Protein AF-A0A7S1WDX9-F1 (afdb_monomer)

pLDDT: mean 72.86, std 14.75, range [37.88, 90.38]

Solvent-accessible surface area (backbone atoms only — not comparable to full-atom values): 9119 Å² total; per-residue (Å²): 135,88,80,88,84,83,80,82,87,80,87,83,79,83,86,81,85,81,84,79,87,78,82,78,81,76,82,72,84,78,76,76,75,72,77,74,82,71,82,70,75,82,82,38,48,84,50,67,58,84,46,75,44,77,42,61,60,87,95,45,77,45,76,42,28,36,63,54,38,47,75,69,59,42,47,78,40,66,59,43,30,71,65,20,24,38,70,48,66,75,33,43,44,67,91,23,52,53,40,88,83,48,65,47,81,49,100,92,44,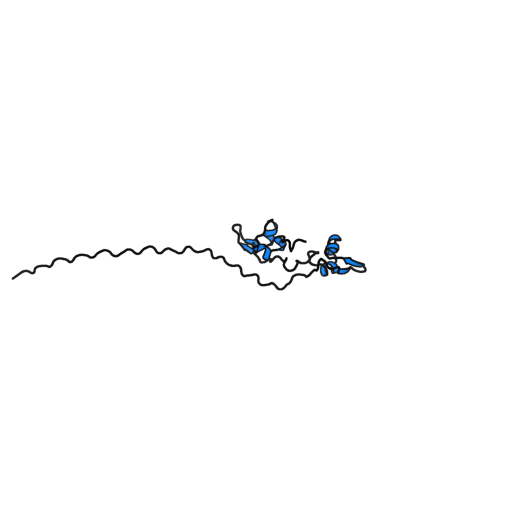78,41,40,33,79,63,40,55,81,41,93,70,61,52,76,74,48,38,77,41,13,13,46,37,40,54,34,76,95,50,47,130

Mean predicted aligned error: 16.76 Å

Sequence (141 aa):
MPAPTLAPPAPSGPPAPTPAPTSSPTPQPVLRLTPAPTPQPPSGCYENGSEQKVIQVGSWKFRGVCASYDQHHLCGYDPVKAACPITCRKCSKPGCEDDGDFTVQTTYGTLKCVDWKRYTHCWKSVEAWCPTSCRADSCTR

Secondary structure (DSSP, 8-state):
-PPPPPPPPPPPPPPPPPPPPP-PPP-------PPPPP-----PPP--TTS-EEEEETTEEEEE-HHHHHHTTGGGSHHHHHH-TTTTTSSPPTT----TT-EEEETTEEEEHHHHTT-SS--HHHHTT-TTTTT-TTT--

Organism: Alexandrium catenella (NCBI:txid2925)

Structure (mmCIF, N/CA/C/O backbone):
data_AF-A0A7S1WDX9-F1
#
_entry.id   AF-A0A7S1WDX9-F1
#
loop_
_atom_site.group_PDB
_atom_site.id
_atom_site.type_symbol
_atom_site.label_atom_id
_atom_site.label_alt_id
_atom_site.label_comp_id
_atom_site.label_asym_id
_atom_site.label_entity_id
_atom_site.label_seq_id
_atom_site.pdbx_PDB_ins_code
_atom_site.Cartn_x
_atom_site.Cartn_y
_atom_site.Cartn_z
_atom_site.occupancy
_atom_site.B_iso_or_equiv
_atom_site.auth_seq_id
_atom_site.auth_comp_id
_atom_site.auth_asym_id
_atom_site.auth_atom_id
_atom_site.pdbx_PDB_model_num
ATOM 1 N N . MET A 1 1 ? -49.353 -34.691 102.832 1.00 48.16 1 MET A N 1
ATOM 2 C CA . MET A 1 1 ? -48.515 -34.781 101.618 1.00 48.16 1 MET A CA 1
ATOM 3 C C . MET A 1 1 ? -48.494 -33.401 100.969 1.00 48.16 1 MET A C 1
ATOM 5 O O . MET A 1 1 ? -49.571 -32.942 100.612 1.00 48.16 1 MET A O 1
ATOM 9 N N . PRO A 1 2 ? -47.356 -32.687 100.926 1.00 48.19 2 PRO A N 1
ATOM 10 C CA . PRO A 1 2 ? -47.272 -31.375 100.281 1.00 48.19 2 PRO A CA 1
ATOM 11 C C . PRO A 1 2 ? -47.099 -31.506 98.757 1.00 48.19 2 PRO A C 1
ATOM 13 O O . PRO A 1 2 ? -46.353 -32.362 98.287 1.00 48.19 2 PRO A O 1
ATOM 16 N N . ALA A 1 3 ? -47.822 -30.671 98.005 1.00 50.28 3 ALA A N 1
ATOM 17 C CA . ALA A 1 3 ? -47.827 -30.627 96.542 1.00 50.28 3 ALA A CA 1
ATOM 18 C C . ALA A 1 3 ? -46.692 -29.729 95.998 1.00 50.28 3 ALA A C 1
ATOM 20 O O . ALA A 1 3 ? -46.375 -28.719 96.629 1.00 50.28 3 ALA A O 1
ATOM 21 N N . PRO A 1 4 ? -46.079 -30.068 94.847 1.00 53.56 4 PRO A N 1
ATOM 22 C CA . PRO A 1 4 ? -44.941 -29.332 94.311 1.00 53.56 4 PRO A CA 1
ATOM 23 C C . PRO A 1 4 ? -45.370 -28.083 93.524 1.00 53.56 4 PRO A C 1
ATOM 25 O O . PRO A 1 4 ? -46.221 -28.139 92.638 1.00 53.56 4 PRO A O 1
ATOM 28 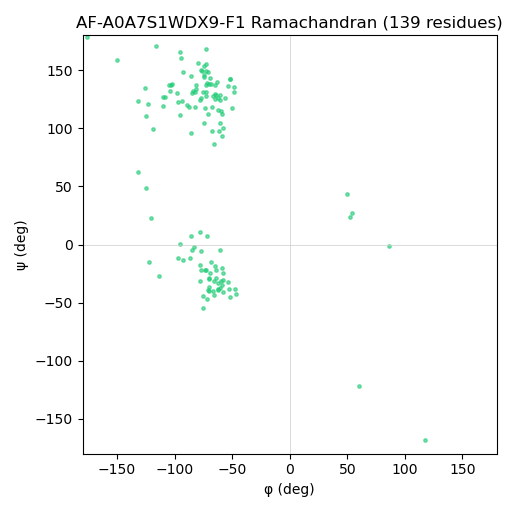N N . THR A 1 5 ? -44.732 -26.958 93.844 1.00 61.06 5 THR A N 1
ATOM 29 C CA . THR A 1 5 ? -44.858 -25.666 93.157 1.00 61.06 5 THR A CA 1
ATOM 30 C C . THR A 1 5 ? -44.038 -25.670 91.864 1.00 61.06 5 THR A C 1
ATOM 32 O O . THR A 1 5 ? -42.832 -25.912 91.895 1.00 61.06 5 THR A O 1
ATOM 35 N N . LEU A 1 6 ? -44.683 -25.385 90.729 1.00 55.94 6 LEU A N 1
ATOM 36 C CA . LEU A 1 6 ? -44.029 -25.229 89.426 1.00 55.94 6 LEU A CA 1
ATOM 37 C C . LEU A 1 6 ? -43.414 -23.829 89.278 1.00 55.94 6 LEU A C 1
ATOM 39 O O . LEU A 1 6 ? -44.048 -22.822 89.591 1.00 55.94 6 LEU A O 1
ATOM 43 N N . ALA A 1 7 ? -42.172 -23.791 88.793 1.00 58.56 7 ALA A N 1
ATOM 44 C CA . ALA A 1 7 ? -41.398 -22.577 88.552 1.00 58.56 7 ALA A CA 1
ATOM 45 C C . ALA A 1 7 ? -41.843 -21.837 87.267 1.00 58.56 7 ALA A C 1
ATOM 47 O O . ALA A 1 7 ? -42.296 -22.479 86.316 1.00 58.56 7 ALA A O 1
ATOM 48 N N . PRO A 1 8 ? -41.701 -20.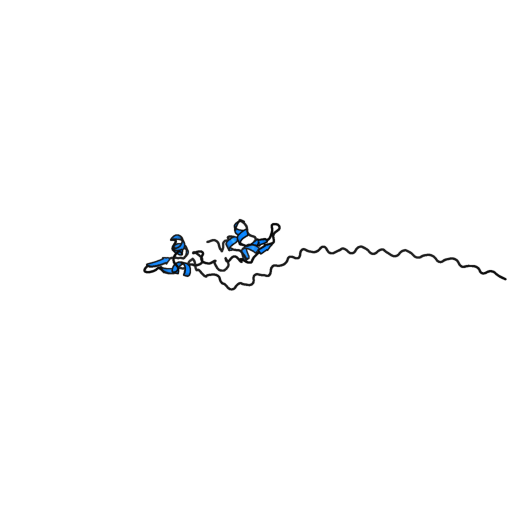499 87.219 1.00 68.94 8 PRO A N 1
ATOM 49 C CA . PRO A 1 8 ? -42.111 -19.680 86.080 1.00 68.94 8 PRO A CA 1
ATOM 50 C C . PRO A 1 8 ? -41.159 -19.792 84.868 1.00 68.94 8 PRO A C 1
ATOM 52 O O . PRO A 1 8 ? -39.970 -20.070 85.038 1.00 68.94 8 PRO A O 1
ATOM 55 N N . PRO A 1 9 ? -41.662 -19.550 83.640 1.00 59.88 9 PRO A N 1
ATOM 56 C CA . PRO A 1 9 ? -40.878 -19.637 82.410 1.00 59.88 9 PRO A CA 1
ATOM 57 C C . PRO A 1 9 ? -39.918 -18.449 82.225 1.00 59.88 9 PRO A C 1
ATOM 59 O O . PRO A 1 9 ? -40.217 -17.311 82.587 1.00 59.88 9 PRO A O 1
ATOM 62 N N . ALA A 1 10 ? -38.759 -18.740 81.630 1.00 67.94 10 ALA A N 1
ATOM 63 C CA . ALA A 1 10 ? -37.683 -17.792 81.353 1.00 67.94 10 ALA A CA 1
ATOM 64 C C . ALA A 1 10 ? -37.985 -16.873 80.143 1.00 67.94 10 ALA A C 1
ATOM 66 O O . ALA A 1 10 ? -38.663 -17.297 79.202 1.00 67.94 10 ALA A O 1
ATOM 67 N N . PRO A 1 11 ? -37.466 -15.630 80.129 1.00 64.06 11 PRO A N 1
ATOM 68 C CA . PRO A 1 11 ? -37.690 -14.676 79.045 1.00 64.06 11 PRO A CA 1
ATOM 69 C C . PRO A 1 11 ? -36.963 -15.068 77.748 1.00 64.06 11 PRO A C 1
ATOM 71 O O . PRO A 1 11 ? -35.805 -15.484 77.757 1.00 64.06 11 PRO A O 1
ATOM 74 N N . SER A 1 12 ? -37.661 -14.897 76.623 1.00 63.59 12 SER A N 1
ATOM 75 C CA . SER A 1 12 ? -37.132 -15.103 75.270 1.00 63.59 12 SER A CA 1
ATOM 76 C C . SER A 1 12 ? -36.215 -13.950 74.853 1.00 63.59 12 SER A C 1
ATOM 78 O O . SER A 1 12 ? -36.566 -12.781 75.011 1.00 63.59 12 SER A O 1
ATOM 80 N N . GLY A 1 13 ? -35.034 -14.293 74.335 1.00 63.59 13 GLY A N 1
ATOM 81 C CA . GLY A 1 13 ? -34.027 -13.341 73.866 1.00 63.59 13 GLY A CA 1
ATOM 82 C C . GLY A 1 13 ? -34.382 -12.645 72.539 1.00 63.59 13 GLY A C 1
ATOM 83 O O . GLY A 1 13 ? -35.325 -13.047 71.856 1.00 63.59 13 GLY A O 1
ATOM 84 N N . PRO A 1 14 ? -33.633 -11.588 72.176 1.00 71.12 14 PRO A N 1
ATOM 85 C CA . PRO A 1 14 ? -33.910 -10.741 71.017 1.00 71.12 14 PRO A CA 1
ATOM 86 C C . PRO A 1 14 ? -33.607 -11.422 69.665 1.00 71.12 14 PRO A C 1
ATOM 88 O O . PRO A 1 14 ? -32.766 -12.320 69.597 1.00 71.12 14 PRO A O 1
ATOM 91 N N . PRO A 1 15 ? -34.268 -10.981 68.576 1.00 64.06 15 PRO A N 1
ATOM 92 C CA . PRO A 1 15 ? -34.090 -11.541 67.239 1.00 64.06 15 PRO A CA 1
ATOM 93 C C . PRO A 1 15 ? -32.710 -11.219 66.647 1.00 64.06 15 PRO A C 1
ATOM 95 O O . PRO A 1 15 ? -32.165 -10.130 66.829 1.00 64.06 15 PRO A O 1
ATOM 98 N N . ALA A 1 16 ? -32.159 -12.189 65.916 1.00 69.06 16 ALA A N 1
ATOM 99 C CA . ALA A 1 16 ? -30.873 -12.093 65.233 1.00 69.06 16 ALA A CA 1
ATOM 100 C C . ALA A 1 16 ? -30.926 -11.142 64.014 1.00 69.06 16 ALA A C 1
ATOM 102 O O . ALA A 1 16 ? -31.964 -11.057 63.353 1.00 69.06 16 ALA A O 1
ATOM 103 N N . PRO A 1 1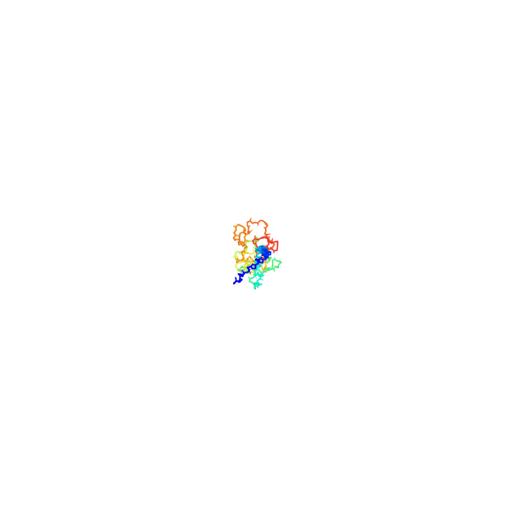7 ? -29.823 -10.442 63.681 1.00 59.69 17 PRO A N 1
ATOM 104 C CA . PRO A 1 17 ? -29.779 -9.509 62.559 1.00 59.69 17 PRO A CA 1
ATOM 105 C C . PRO A 1 17 ? -29.783 -10.219 61.194 1.00 59.69 17 PRO A C 1
ATOM 107 O O . PRO A 1 17 ? -29.070 -11.198 60.975 1.00 59.69 17 PRO A O 1
ATOM 110 N N . THR A 1 18 ? -30.567 -9.676 60.262 1.00 67.56 18 THR A N 1
ATOM 111 C CA . THR A 1 18 ? -30.657 -10.101 58.857 1.00 67.56 18 THR A CA 1
ATOM 112 C C . THR A 1 18 ? -29.397 -9.691 58.077 1.00 67.56 18 THR A C 1
ATOM 114 O O . THR A 1 18 ? -29.003 -8.525 58.152 1.00 67.56 18 THR A O 1
ATOM 117 N N . PRO A 1 19 ? -28.762 -10.591 57.302 1.00 63.75 19 PRO A N 1
ATOM 118 C CA . PRO A 1 19 ? -27.599 -10.247 56.486 1.00 63.75 19 PRO A CA 1
ATOM 119 C C . PRO A 1 19 ? -27.966 -9.308 55.325 1.00 63.75 19 PRO A C 1
ATOM 121 O O . PRO A 1 19 ? -28.989 -9.476 54.662 1.00 63.75 19 PRO A O 1
ATOM 124 N N . ALA A 1 20 ? -27.110 -8.313 55.083 1.00 65.12 20 ALA A N 1
ATOM 125 C CA . ALA A 1 20 ? -27.247 -7.342 54.000 1.00 65.12 20 ALA A CA 1
ATOM 126 C C . ALA A 1 20 ? -26.940 -7.967 52.619 1.00 65.12 20 ALA A C 1
ATOM 128 O O . ALA A 1 20 ? -26.101 -8.869 52.530 1.00 65.12 20 ALA A O 1
ATOM 129 N N . PRO A 1 21 ? -27.575 -7.488 51.530 1.00 59.28 21 PRO A N 1
ATOM 130 C CA . PRO A 1 21 ? -27.353 -8.014 50.187 1.00 59.28 21 PRO A CA 1
ATOM 131 C C . PRO A 1 21 ? -25.929 -7.716 49.701 1.00 59.28 21 PRO A C 1
ATOM 133 O O . PRO A 1 21 ? -25.467 -6.577 49.709 1.00 59.28 21 PRO A O 1
ATOM 136 N N . THR A 1 22 ? -25.235 -8.762 49.259 1.00 61.91 22 THR A N 1
ATOM 137 C CA . THR A 1 22 ? -23.927 -8.665 48.610 1.00 61.91 22 THR A CA 1
ATOM 138 C C . THR A 1 22 ? -24.104 -8.119 47.195 1.00 61.91 22 THR A C 1
ATOM 140 O O . THR A 1 22 ? -24.764 -8.737 46.361 1.00 61.91 22 THR A O 1
ATOM 143 N N . SER A 1 23 ? -23.526 -6.951 46.920 1.00 57.88 23 SER A N 1
ATOM 144 C CA . SER A 1 23 ? -23.514 -6.329 45.596 1.00 57.88 23 SER A CA 1
ATOM 145 C C . SER A 1 23 ? -22.833 -7.250 44.581 1.00 57.88 23 SER A C 1
ATOM 147 O O . SER A 1 23 ? -21.637 -7.521 44.682 1.00 57.88 23 SER A O 1
ATOM 149 N N . SER A 1 24 ? -23.596 -7.732 43.598 1.00 62.66 24 SER A N 1
ATOM 150 C CA . SER A 1 24 ? -23.057 -8.474 42.457 1.00 62.66 24 SER A CA 1
ATOM 151 C C . SER A 1 24 ? -22.137 -7.553 41.646 1.00 62.66 24 SER A C 1
ATOM 153 O O . SER A 1 24 ? -22.567 -6.454 41.287 1.00 62.66 24 SER A O 1
ATOM 155 N N . PRO A 1 25 ? -20.892 -7.950 41.334 1.00 57.53 25 PRO A N 1
ATOM 156 C CA . PRO A 1 25 ? -20.011 -7.134 40.513 1.00 57.53 25 PRO A CA 1
ATOM 157 C C . PRO A 1 25 ? -20.586 -7.014 39.098 1.00 57.53 25 PRO A C 1
ATOM 159 O O . PRO A 1 25 ? -20.866 -8.013 38.434 1.00 57.53 25 PRO A O 1
ATOM 162 N N . THR A 1 26 ? -20.762 -5.780 38.631 1.00 61.16 26 THR A N 1
ATOM 163 C CA . THR A 1 26 ? -21.029 -5.480 37.223 1.00 61.16 26 THR A CA 1
ATOM 164 C C . THR A 1 26 ? -19.843 -5.984 36.394 1.00 61.16 26 THR A C 1
ATOM 166 O O . THR A 1 26 ? -18.711 -5.581 36.681 1.00 61.16 26 THR A O 1
ATOM 169 N N . PRO A 1 27 ? -20.043 -6.846 35.381 1.00 53.12 27 PRO A N 1
ATOM 170 C CA . PRO A 1 27 ? -18.955 -7.263 34.509 1.00 53.12 27 PRO A CA 1
ATOM 171 C C . PRO A 1 27 ? -18.406 -6.033 33.781 1.00 53.12 27 PRO A C 1
ATOM 173 O O . PRO A 1 27 ? -19.110 -5.383 33.008 1.00 53.12 27 PRO A O 1
ATOM 176 N N . GLN A 1 28 ? -17.147 -5.690 34.057 1.00 50.66 28 GLN A N 1
ATOM 177 C CA . GLN A 1 28 ? -16.432 -4.695 33.268 1.00 50.66 28 GLN A CA 1
ATOM 178 C C . GLN A 1 28 ? -16.264 -5.234 31.840 1.00 50.66 28 GLN A C 1
ATOM 180 O O . GLN A 1 28 ? -15.946 -6.417 31.673 1.00 50.66 28 GLN A O 1
ATOM 185 N N . PRO A 1 29 ? -16.466 -4.405 30.802 1.00 48.84 29 PRO A N 1
ATOM 186 C CA . PRO A 1 29 ? -16.174 -4.801 29.436 1.00 48.84 29 PRO A CA 1
ATOM 187 C C . PRO A 1 29 ? -14.692 -5.165 29.341 1.00 48.84 29 PRO A C 1
ATOM 189 O O . PRO A 1 29 ? -13.811 -4.319 29.490 1.00 48.84 29 PRO A O 1
ATOM 192 N N . VAL A 1 30 ? -14.422 -6.449 29.109 1.00 45.06 30 VAL A N 1
ATOM 193 C CA . VAL A 1 30 ? -13.084 -6.935 28.789 1.00 45.06 30 VAL A CA 1
ATOM 194 C C . VAL A 1 30 ? -12.744 -6.367 27.417 1.00 45.06 30 VAL A C 1
ATOM 196 O O . VAL A 1 30 ? -13.161 -6.903 26.390 1.00 45.06 30 VAL A O 1
ATOM 199 N N . LEU A 1 31 ? -12.002 -5.260 27.401 1.00 44.28 31 LEU A N 1
ATOM 200 C CA . LEU A 1 31 ? -11.234 -4.840 26.238 1.00 44.28 31 LEU A CA 1
ATOM 201 C C . LEU A 1 31 ? -10.266 -5.985 25.936 1.00 44.28 31 LEU A C 1
ATOM 203 O O . LEU A 1 31 ? -9.193 -6.086 26.528 1.00 44.28 31 LEU A O 1
ATOM 207 N N . ARG A 1 32 ? -10.680 -6.899 25.052 1.00 46.97 32 ARG A N 1
ATOM 208 C CA . ARG A 1 32 ? -9.762 -7.833 24.410 1.00 46.97 32 ARG A CA 1
ATOM 209 C C . ARG A 1 32 ? -8.780 -6.972 23.634 1.00 46.97 32 ARG A C 1
ATOM 211 O O . ARG A 1 32 ? -9.090 -6.499 22.546 1.00 46.97 32 ARG A O 1
ATOM 218 N N . LEU A 1 33 ? -7.624 -6.728 24.239 1.00 37.88 33 LEU A N 1
ATOM 219 C CA . LEU A 1 33 ? -6.470 -6.199 23.541 1.00 37.88 33 LEU A CA 1
ATOM 220 C C . LEU A 1 33 ? -6.129 -7.226 22.467 1.00 37.88 33 LEU A C 1
ATOM 222 O O . LEU A 1 33 ? -5.649 -8.322 22.760 1.00 37.88 33 LEU A O 1
ATOM 226 N N . THR A 1 34 ? -6.475 -6.891 21.228 1.00 49.84 34 THR A N 1
ATOM 227 C CA . THR A 1 34 ? -5.979 -7.574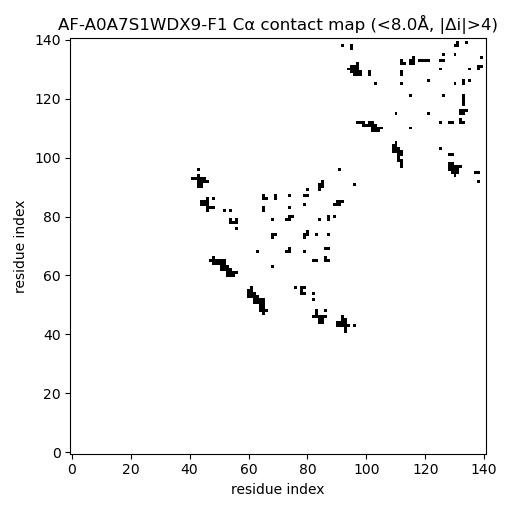 20.042 1.00 49.84 34 THR A CA 1
ATOM 228 C C . THR A 1 34 ? -4.459 -7.687 20.190 1.00 49.84 34 THR A C 1
ATOM 230 O O . THR A 1 34 ? -3.834 -6.688 20.566 1.00 49.84 34 THR A O 1
ATOM 233 N N . PRO A 1 35 ? -3.862 -8.873 19.973 1.00 41.34 35 PRO A N 1
ATOM 234 C CA . PRO A 1 35 ? -2.419 -9.032 20.050 1.00 41.34 35 PRO A CA 1
ATOM 235 C C . PRO A 1 35 ? -1.731 -7.931 19.242 1.00 41.34 35 PRO A C 1
ATOM 237 O O . PRO A 1 35 ? -2.169 -7.603 18.137 1.00 41.34 35 PRO A O 1
ATOM 240 N N . ALA A 1 36 ? -0.683 -7.339 19.819 1.00 46.47 36 ALA A N 1
ATOM 241 C CA . ALA A 1 36 ? 0.153 -6.385 19.109 1.00 46.47 36 ALA A CA 1
ATOM 242 C C . ALA A 1 36 ? 0.607 -7.003 17.771 1.00 46.47 36 ALA A C 1
ATOM 244 O O . ALA A 1 36 ? 0.876 -8.211 17.745 1.00 46.47 36 ALA A O 1
ATOM 245 N N . PRO A 1 37 ? 0.690 -6.211 16.684 1.00 44.44 37 PRO A N 1
ATOM 246 C CA . PRO A 1 37 ? 1.171 -6.699 15.399 1.00 44.44 37 PRO A CA 1
ATOM 247 C C . PRO A 1 37 ? 2.486 -7.419 15.605 1.00 44.44 37 PRO A C 1
ATOM 249 O O . PRO A 1 37 ? 3.467 -6.835 16.066 1.00 44.44 37 PRO A O 1
ATOM 252 N N . THR A 1 38 ? 2.488 -8.711 15.289 1.00 38.25 38 THR A N 1
ATOM 253 C CA . THR A 1 38 ? 3.744 -9.424 15.108 1.00 38.25 38 THR A CA 1
ATOM 254 C C . THR A 1 38 ? 4.417 -8.731 13.926 1.00 38.25 38 THR A C 1
ATOM 256 O O . THR A 1 38 ? 3.753 -8.577 12.901 1.00 38.25 38 THR A O 1
ATOM 259 N N . PRO A 1 39 ? 5.668 -8.250 14.040 1.00 39.56 39 PRO A N 1
ATOM 260 C CA . PRO A 1 39 ? 6.368 -7.657 12.912 1.00 39.56 39 PRO A CA 1
ATOM 261 C C . PRO A 1 39 ? 6.444 -8.702 11.802 1.00 39.56 39 PRO A C 1
ATOM 263 O O . PRO A 1 39 ? 7.239 -9.641 11.875 1.00 39.56 39 PRO A O 1
ATOM 266 N N . GLN A 1 40 ? 5.565 -8.587 10.810 1.00 41.91 40 GLN A N 1
ATOM 267 C CA . GLN A 1 40 ? 5.628 -9.423 9.629 1.00 41.91 40 GLN A CA 1
ATOM 268 C C . GLN A 1 40 ? 6.987 -9.130 8.976 1.00 41.91 40 GLN A C 1
ATOM 270 O O . GLN A 1 40 ? 7.339 -7.951 8.830 1.00 41.91 40 GLN A O 1
ATOM 275 N N . PRO A 1 41 ? 7.804 -10.151 8.650 1.00 38.34 41 PRO A N 1
ATOM 276 C CA . PRO A 1 41 ? 9.036 -9.925 7.903 1.00 38.34 41 PRO A CA 1
ATOM 277 C C . PRO A 1 41 ? 8.689 -9.108 6.654 1.00 38.34 41 PRO A C 1
ATOM 279 O O . PRO A 1 41 ? 7.609 -9.324 6.103 1.00 38.34 41 PRO A O 1
ATOM 282 N N . PRO A 1 42 ? 9.539 -8.162 6.212 1.00 46.50 42 PRO A N 1
ATOM 283 C CA . PRO A 1 42 ? 9.234 -7.324 5.065 1.00 46.50 42 PRO A CA 1
ATOM 284 C C . PRO A 1 42 ? 9.187 -8.195 3.805 1.00 46.50 42 PRO A C 1
ATOM 286 O O . PRO A 1 42 ? 10.156 -8.321 3.067 1.00 46.50 42 PRO A O 1
ATOM 289 N N . SER A 1 43 ? 8.022 -8.773 3.542 1.00 48.81 43 SER A N 1
ATOM 290 C CA . SER A 1 43 ? 7.567 -9.239 2.238 1.00 48.81 43 SER A CA 1
ATOM 291 C C . SER A 1 43 ? 7.222 -8.057 1.323 1.00 48.81 43 SER A C 1
ATOM 293 O O . SER A 1 43 ? 6.702 -8.251 0.231 1.00 48.81 43 SER A O 1
ATOM 295 N N . GLY A 1 44 ? 7.521 -6.830 1.759 1.00 53.47 44 GLY A N 1
ATOM 296 C CA . GLY A 1 44 ? 7.267 -5.609 1.020 1.00 53.47 44 GLY A CA 1
ATOM 297 C C . GLY A 1 44 ? 8.295 -5.423 -0.081 1.00 53.47 44 GLY A C 1
ATOM 298 O O . GLY A 1 44 ? 9.508 -5.415 0.152 1.00 53.47 44 GLY A O 1
ATOM 299 N N . CYS A 1 45 ? 7.813 -5.236 -1.300 1.00 63.06 45 CYS A N 1
ATOM 300 C CA . CYS A 1 45 ? 8.690 -4.905 -2.403 1.00 63.06 45 CYS A CA 1
ATOM 301 C C . CYS A 1 45 ? 9.320 -3.543 -2.163 1.00 63.06 45 CYS A C 1
ATOM 303 O O . CYS A 1 45 ? 8.637 -2.561 -1.890 1.00 63.06 45 CYS A O 1
ATOM 305 N N . TYR A 1 46 ? 10.637 -3.478 -2.294 1.00 66.94 46 TYR A N 1
ATOM 306 C CA . TYR A 1 46 ? 11.362 -2.232 -2.155 1.00 66.94 46 TYR A CA 1
ATOM 307 C C . TYR A 1 46 ? 11.446 -1.524 -3.507 1.00 66.94 46 TYR A C 1
ATOM 309 O O . TYR A 1 46 ? 12.021 -2.038 -4.468 1.00 66.94 46 TYR A O 1
ATOM 317 N N . GLU A 1 47 ? 10.899 -0.316 -3.577 1.00 70.00 47 GLU A N 1
ATOM 318 C CA . GLU A 1 47 ? 11.088 0.575 -4.711 1.00 70.00 47 GLU A CA 1
ATOM 319 C C . GLU A 1 47 ? 11.471 1.959 -4.207 1.00 70.00 47 GLU A C 1
ATOM 321 O O . GLU A 1 47 ? 10.7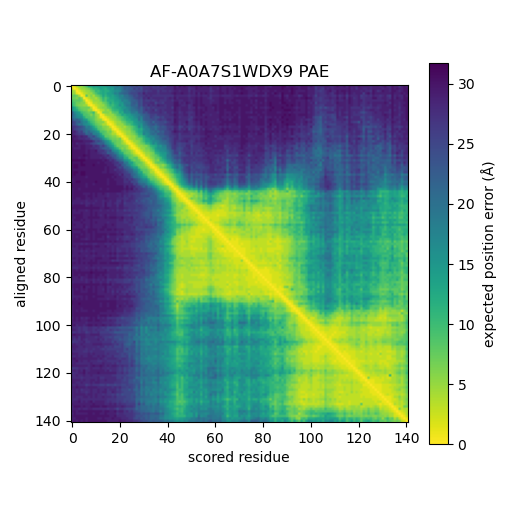51 2.600 -3.441 1.00 70.00 47 GLU A O 1
ATOM 326 N N . ASN A 1 48 ? 12.615 2.429 -4.686 1.00 69.94 48 ASN A N 1
ATOM 327 C CA . ASN A 1 48 ? 13.032 3.801 -4.508 1.00 69.94 48 ASN A CA 1
ATOM 328 C C . ASN A 1 48 ? 12.419 4.653 -5.630 1.00 69.94 48 ASN A C 1
ATOM 330 O O . ASN A 1 48 ? 12.935 4.686 -6.748 1.00 69.94 48 ASN A O 1
ATOM 334 N N . GLY A 1 49 ? 11.284 5.294 -5.341 1.00 68.25 49 GLY A N 1
ATOM 335 C CA . GLY A 1 49 ? 10.519 6.079 -6.318 1.00 68.25 49 GLY A CA 1
ATOM 336 C C . GLY A 1 49 ? 11.250 7.319 -6.847 1.00 68.25 49 GLY A C 1
ATOM 337 O O . GLY A 1 49 ? 10.895 7.823 -7.911 1.00 68.25 49 GLY A O 1
ATOM 338 N N . SER A 1 50 ? 12.284 7.781 -6.140 1.00 70.81 50 SER A N 1
ATOM 339 C CA . SER A 1 50 ? 13.068 8.982 -6.464 1.00 70.81 50 SER A CA 1
ATOM 340 C C . SER A 1 50 ? 14.357 8.673 -7.228 1.00 70.81 50 SER A C 1
ATOM 342 O O . SER A 1 50 ? 15.026 9.581 -7.720 1.00 70.81 50 SER A O 1
ATOM 344 N N . GLU A 1 51 ? 14.745 7.402 -7.299 1.00 79.19 51 GLU A N 1
ATOM 345 C CA . GLU A 1 51 ? 16.007 6.987 -7.896 1.00 79.19 51 GLU A CA 1
ATOM 346 C C . GLU A 1 51 ? 15.865 6.819 -9.409 1.00 79.19 51 GLU A C 1
ATOM 348 O O . GLU A 1 51 ? 14.952 6.152 -9.904 1.00 79.19 51 GLU A O 1
ATOM 353 N N . GLN A 1 52 ? 16.782 7.425 -10.167 1.00 81.88 52 GLN A N 1
ATOM 354 C CA . GLN A 1 52 ? 16.841 7.214 -11.609 1.00 81.88 52 GLN A CA 1
ATOM 355 C C . GLN A 1 52 ? 17.349 5.806 -11.904 1.00 81.88 52 GLN A C 1
ATOM 357 O O . GLN A 1 52 ? 18.525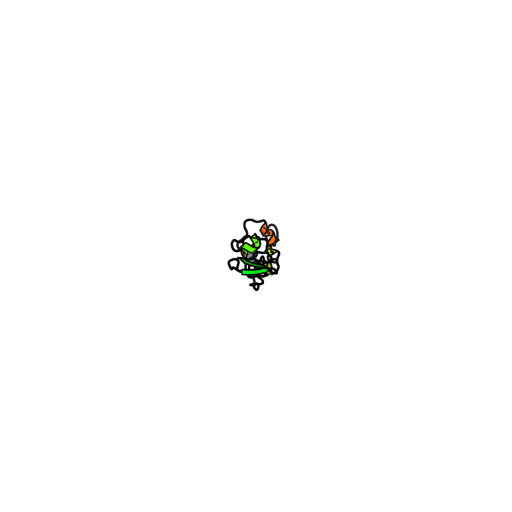 5.501 -11.714 1.00 81.88 52 GLN A O 1
ATOM 362 N N . LYS A 1 53 ? 16.471 4.971 -12.452 1.00 80.81 53 LYS A N 1
ATOM 363 C CA . LYS A 1 53 ? 16.792 3.619 -12.900 1.00 80.81 53 LYS A CA 1
ATOM 364 C C . LYS A 1 53 ? 16.879 3.592 -14.418 1.00 80.81 53 LYS A C 1
ATOM 366 O O . LYS A 1 53 ? 16.048 4.184 -15.113 1.00 80.81 53 LYS A O 1
ATOM 371 N N . VAL A 1 54 ? 17.893 2.903 -14.935 1.00 86.81 54 VAL A N 1
ATOM 372 C CA . VAL A 1 54 ? 18.008 2.609 -16.366 1.00 86.81 54 VAL A CA 1
ATOM 373 C C . VAL A 1 54 ? 17.420 1.227 -16.598 1.00 86.81 54 VAL A C 1
ATOM 375 O O . VAL A 1 54 ? 17.976 0.235 -16.135 1.00 86.81 54 VAL A O 1
ATOM 378 N N . ILE A 1 55 ? 16.286 1.167 -17.287 1.00 87.25 55 ILE A N 1
ATOM 379 C CA . ILE A 1 55 ? 15.563 -0.073 -17.553 1.00 87.25 55 ILE A CA 1
ATOM 380 C C . ILE A 1 55 ? 15.690 -0.392 -19.035 1.00 87.25 55 ILE A C 1
ATOM 382 O O . ILE A 1 55 ? 15.401 0.441 -19.896 1.00 87.25 55 ILE A O 1
ATOM 386 N N . GLN A 1 56 ? 16.131 -1.609 -19.335 1.00 84.62 56 GLN A N 1
ATOM 387 C CA . GLN A 1 56 ? 16.246 -2.088 -20.702 1.00 84.62 56 GLN A CA 1
ATOM 388 C C . GLN A 1 56 ? 15.017 -2.923 -21.066 1.00 84.62 56 GLN A C 1
ATOM 390 O O . GLN A 1 56 ? 14.707 -3.911 -20.405 1.00 84.62 56 GLN A O 1
ATOM 395 N N . VAL A 1 57 ? 14.324 -2.518 -22.128 1.00 83.38 57 VAL A N 1
ATOM 396 C CA . VAL A 1 57 ? 13.154 -3.204 -22.679 1.00 83.38 57 VAL A CA 1
ATOM 397 C C . VAL A 1 57 ? 13.501 -3.614 -24.109 1.00 83.38 57 VAL A C 1
ATOM 399 O O . VAL A 1 57 ? 13.497 -2.794 -25.029 1.00 83.38 57 VAL A O 1
ATOM 402 N N . GLY A 1 58 ? 13.880 -4.880 -24.295 1.00 83.88 58 GLY A N 1
ATOM 403 C CA . GLY A 1 58 ? 14.420 -5.360 -25.570 1.00 83.88 58 GLY A CA 1
ATOM 404 C C . GLY A 1 58 ? 15.705 -4.615 -25.962 1.00 83.88 58 GLY A C 1
ATOM 405 O O . GLY A 1 58 ? 16.681 -4.597 -25.209 1.00 83.88 58 GLY A O 1
ATOM 406 N N . SER A 1 59 ? 15.706 -3.976 -27.135 1.00 88.19 59 SER A N 1
ATOM 407 C CA . SER A 1 59 ? 16.842 -3.187 -27.647 1.00 88.19 59 SER A CA 1
ATOM 408 C C . SER A 1 59 ? 16.877 -1.735 -27.153 1.00 88.19 59 SER A C 1
ATOM 410 O O . SER A 1 59 ? 17.834 -1.019 -27.441 1.00 88.19 59 SER A O 1
ATOM 412 N N . TRP A 1 60 ? 15.860 -1.287 -26.414 1.00 83.62 60 TRP A N 1
ATOM 413 C CA . TRP A 1 60 ? 15.710 0.104 -25.986 1.00 83.62 60 TRP A CA 1
ATOM 414 C C . TRP A 1 60 ? 16.099 0.260 -24.518 1.00 83.62 60 TRP A C 1
ATOM 416 O O . TRP A 1 60 ? 15.727 -0.559 -23.676 1.00 83.62 60 TRP A O 1
ATOM 426 N N . LYS A 1 61 ? 16.838 1.325 -24.196 1.00 87.94 61 LYS A N 1
ATOM 427 C CA . LYS A 1 61 ? 17.189 1.691 -22.819 1.00 87.94 61 LYS A CA 1
ATOM 428 C C . LYS A 1 61 ? 16.446 2.960 -22.440 1.00 87.94 61 LYS A C 1
ATOM 430 O O . LYS A 1 61 ? 16.649 4.005 -23.051 1.00 87.94 61 LYS A O 1
ATOM 435 N N . PHE A 1 62 ? 15.620 2.863 -21.414 1.00 82.75 62 PHE A N 1
ATOM 436 C CA . PHE A 1 62 ? 14.906 3.989 -20.840 1.00 82.75 62 PHE A CA 1
ATOM 437 C C . PHE A 1 62 ? 15.611 4.401 -19.554 1.00 82.75 62 PHE A C 1
ATOM 439 O O . PHE A 1 62 ? 16.056 3.548 -18.790 1.00 82.75 62 PHE A O 1
ATOM 446 N N . ARG A 1 63 ? 15.750 5.705 -19.325 1.00 87.38 63 ARG A N 1
ATOM 447 C CA . ARG A 1 63 ? 16.312 6.259 -18.092 1.00 87.38 63 ARG A CA 1
ATOM 448 C C . ARG A 1 63 ? 15.285 7.195 -17.485 1.00 87.38 63 ARG A C 1
ATOM 450 O O . ARG A 1 63 ? 14.901 8.172 -18.117 1.00 87.38 63 ARG A O 1
ATOM 457 N N . GLY A 1 64 ? 14.866 6.900 -16.265 1.00 87.31 64 GLY A N 1
ATOM 458 C CA . GLY A 1 64 ? 13.821 7.652 -15.585 1.00 87.31 64 GLY A CA 1
ATOM 459 C C . GLY A 1 64 ? 13.613 7.159 -14.162 1.00 87.31 64 GLY A C 1
ATOM 460 O O . GLY A 1 64 ? 14.273 6.223 -13.715 1.00 87.31 64 GLY A O 1
ATOM 461 N N . VAL A 1 65 ? 12.703 7.806 -13.448 1.00 89.00 65 VAL A N 1
ATOM 462 C CA . VAL A 1 65 ? 12.239 7.361 -12.128 1.00 89.00 65 VAL A CA 1
ATOM 463 C C . VAL A 1 65 ? 10.973 6.517 -12.281 1.00 89.00 65 VAL A C 1
ATOM 465 O O . VAL A 1 65 ? 10.282 6.621 -13.297 1.00 89.00 65 VAL A O 1
ATOM 468 N N . CYS A 1 66 ? 10.632 5.704 -11.279 1.00 84.81 66 CYS A N 1
ATOM 469 C CA . CYS A 1 66 ? 9.443 4.842 -11.309 1.00 84.81 66 CYS A CA 1
ATOM 470 C C . CYS A 1 66 ? 8.148 5.600 -11.633 1.00 84.81 66 CYS A C 1
ATOM 472 O O . CYS A 1 66 ? 7.354 5.131 -12.449 1.00 84.81 66 CYS A O 1
ATOM 474 N N . ALA A 1 67 ? 8.000 6.826 -11.120 1.00 84.12 67 ALA A N 1
ATOM 475 C CA . ALA A 1 67 ? 6.883 7.707 -11.456 1.00 84.12 67 ALA A CA 1
ATOM 476 C C . ALA A 1 67 ? 6.766 8.004 -12.965 1.00 84.12 67 ALA A C 1
ATOM 478 O O . ALA A 1 67 ? 5.663 7.969 -13.507 1.00 84.12 67 ALA A O 1
ATOM 479 N N . SER A 1 68 ? 7.887 8.235 -13.657 1.00 87.00 68 SER A N 1
ATOM 480 C CA . SER A 1 68 ? 7.898 8.474 -15.106 1.00 87.00 68 SER A CA 1
ATOM 481 C C . SER A 1 68 ? 7.475 7.227 -15.880 1.00 87.00 68 SER A C 1
ATOM 483 O O . SER A 1 68 ? 6.715 7.324 -16.838 1.00 87.00 68 SER A O 1
ATOM 485 N N . TYR A 1 69 ? 7.922 6.041 -15.461 1.00 87.00 69 TYR A N 1
ATOM 486 C CA . TYR A 1 69 ? 7.560 4.794 -16.138 1.00 87.00 69 TYR A CA 1
ATOM 487 C C . TYR A 1 69 ? 6.052 4.511 -16.099 1.00 87.00 69 TYR A C 1
ATOM 489 O O . TYR A 1 69 ? 5.494 4.063 -17.100 1.00 87.00 69 TYR A O 1
ATOM 497 N N . ASP A 1 70 ? 5.380 4.806 -14.986 1.00 85.19 70 ASP A N 1
ATOM 498 C CA . ASP A 1 70 ? 3.919 4.687 -14.893 1.00 85.19 70 ASP A CA 1
ATOM 499 C C . ASP A 1 70 ? 3.195 5.747 -15.734 1.00 85.19 70 ASP A C 1
ATOM 501 O O . ASP A 1 70 ? 2.267 5.384 -16.455 1.00 85.19 70 ASP A O 1
ATOM 505 N N . GLN A 1 71 ? 3.675 7.000 -15.757 1.00 84.88 71 GLN A N 1
ATOM 506 C CA . GLN A 1 71 ? 3.119 8.042 -16.638 1.00 84.88 71 GLN A CA 1
ATOM 507 C C . GLN A 1 71 ? 3.191 7.662 -18.123 1.00 84.88 71 GLN A C 1
ATOM 509 O O . GLN A 1 71 ? 2.287 7.977 -18.891 1.00 84.88 71 GLN A O 1
ATOM 514 N N . HIS A 1 72 ? 4.248 6.958 -18.533 1.00 86.75 72 HIS A N 1
ATOM 515 C CA . HIS A 1 72 ? 4.412 6.460 -19.900 1.00 86.75 72 HIS A CA 1
ATOM 516 C C . HIS A 1 72 ? 3.742 5.096 -20.146 1.00 86.75 72 HIS A C 1
ATOM 518 O O . HIS A 1 72 ? 3.947 4.502 -21.204 1.00 86.75 72 HIS A O 1
ATOM 524 N N . HIS A 1 73 ? 2.972 4.569 -19.186 1.00 84.81 73 HIS A N 1
ATOM 525 C CA . HIS A 1 73 ? 2.343 3.243 -19.243 1.00 84.81 73 HIS A CA 1
ATOM 526 C C . HIS A 1 73 ? 3.329 2.087 -19.518 1.00 84.81 73 HIS A C 1
ATOM 528 O O . HIS A 1 73 ? 2.955 1.021 -20.009 1.00 84.81 73 HIS A O 1
ATOM 534 N N . LEU A 1 74 ? 4.600 2.257 -19.140 1.00 86.44 74 LEU A N 1
ATOM 535 C CA . LEU A 1 74 ? 5.659 1.256 -19.310 1.00 86.44 74 LEU A CA 1
ATOM 536 C C . LEU A 1 74 ? 5.572 0.128 -18.271 1.00 86.44 74 LEU A C 1
ATOM 538 O O . LEU A 1 74 ? 6.262 -0.881 -18.389 1.00 86.44 74 LEU A O 1
ATOM 542 N N . CYS A 1 75 ? 4.664 0.244 -17.302 1.00 84.81 75 CYS A N 1
ATOM 543 C CA . CYS A 1 75 ? 4.338 -0.805 -16.339 1.00 84.81 75 CYS A CA 1
ATOM 544 C C . CYS A 1 75 ? 3.791 -2.097 -16.964 1.00 84.81 75 CYS A C 1
ATOM 546 O O . CYS A 1 75 ? 3.574 -3.061 -16.238 1.00 84.81 75 CYS A O 1
ATOM 548 N N . GLY A 1 76 ? 3.567 -2.155 -18.282 1.00 85.88 76 GLY A N 1
ATOM 549 C CA . GLY A 1 76 ? 3.281 -3.399 -19.000 1.00 85.88 76 GLY A CA 1
ATOM 550 C C . GLY A 1 76 ? 4.489 -4.338 -19.107 1.00 85.88 76 GLY A C 1
ATOM 551 O O . GLY A 1 76 ? 4.305 -5.556 -19.099 1.00 85.88 76 GLY A O 1
ATOM 552 N N . TYR A 1 77 ? 5.709 -3.793 -19.126 1.00 87.12 77 TYR A N 1
ATOM 553 C CA . TYR A 1 77 ? 6.943 -4.549 -19.342 1.00 87.12 77 TYR A CA 1
ATOM 554 C C . TYR A 1 77 ? 7.473 -5.177 -18.047 1.00 87.12 77 TYR A C 1
ATOM 556 O O . TYR A 1 77 ? 7.626 -4.492 -17.037 1.00 87.12 77 TYR A O 1
ATOM 564 N N . ASP A 1 78 ? 7.826 -6.464 -18.081 1.00 85.44 78 ASP A N 1
ATOM 565 C CA . ASP A 1 78 ? 8.438 -7.177 -16.948 1.00 85.44 78 ASP A CA 1
ATOM 566 C C . ASP A 1 78 ? 9.673 -6.498 -16.337 1.00 85.44 78 ASP A C 1
ATOM 568 O O . ASP A 1 78 ? 9.699 -6.362 -15.113 1.00 85.44 78 ASP A O 1
ATOM 572 N N . PRO A 1 79 ? 10.661 -5.991 -17.105 1.00 85.56 79 PRO A N 1
ATOM 573 C CA . PRO A 1 79 ? 11.808 -5.305 -16.505 1.00 85.56 79 PRO A CA 1
ATOM 574 C C . PRO A 1 79 ? 11.409 -4.013 -15.776 1.00 85.56 79 PRO A C 1
ATOM 576 O O . PRO A 1 79 ? 12.038 -3.643 -14.787 1.00 85.56 79 PRO A O 1
ATOM 579 N N . VAL A 1 80 ? 10.333 -3.349 -16.214 1.00 84.75 80 VAL A N 1
ATOM 580 C CA . VAL A 1 80 ? 9.794 -2.160 -15.540 1.00 84.75 80 VAL A CA 1
ATOM 581 C C . VAL A 1 80 ? 9.053 -2.550 -14.270 1.00 84.75 80 VAL A C 1
ATOM 583 O O . VAL A 1 80 ? 9.295 -1.956 -13.226 1.00 84.75 80 VAL A O 1
ATOM 586 N N . LYS A 1 81 ? 8.224 -3.597 -14.318 1.00 84.19 81 LYS A N 1
ATOM 587 C CA . LYS A 1 81 ? 7.555 -4.151 -13.129 1.00 84.19 81 LYS A CA 1
ATOM 588 C C . LYS A 1 81 ? 8.550 -4.648 -12.081 1.00 84.19 81 LYS A C 1
ATOM 590 O O . LYS A 1 81 ? 8.296 -4.484 -10.896 1.00 84.19 81 LYS A O 1
ATOM 595 N N . ALA A 1 82 ? 9.661 -5.247 -12.504 1.00 81.06 82 ALA A N 1
ATOM 596 C CA . ALA A 1 82 ? 10.704 -5.734 -11.606 1.00 81.06 82 ALA A CA 1
ATOM 597 C C . ALA A 1 82 ? 11.483 -4.583 -10.953 1.00 81.06 82 ALA A C 1
ATOM 599 O O . ALA A 1 82 ? 11.808 -4.646 -9.771 1.00 81.06 82 ALA A O 1
ATOM 600 N N . ALA A 1 83 ? 11.766 -3.515 -11.704 1.00 83.19 83 ALA A N 1
ATOM 601 C CA . ALA A 1 83 ? 12.474 -2.351 -11.177 1.00 83.19 83 ALA A CA 1
ATOM 602 C C . ALA A 1 83 ? 11.576 -1.421 -10.343 1.00 83.19 83 ALA A C 1
ATOM 604 O O . ALA A 1 83 ? 12.075 -0.760 -9.424 1.00 83.19 83 ALA A O 1
ATOM 605 N N . CYS A 1 84 ? 10.288 -1.364 -10.690 1.00 83.19 84 CYS A N 1
ATOM 606 C CA . CYS A 1 84 ? 9.277 -0.483 -10.120 1.00 83.19 84 CYS A CA 1
ATOM 607 C C . CYS A 1 84 ? 7.984 -1.239 -9.735 1.00 83.19 84 CYS A C 1
ATOM 609 O O . CYS A 1 84 ? 6.913 -0.980 -10.297 1.00 83.19 84 CYS A O 1
ATOM 611 N N . PRO A 1 85 ? 8.055 -2.193 -8.789 1.00 82.25 85 PRO A N 1
ATOM 612 C CA . PRO A 1 85 ? 6.902 -2.998 -8.397 1.00 82.25 85 PRO A CA 1
ATOM 613 C C . PRO A 1 85 ? 5.831 -2.206 -7.631 1.00 82.25 85 PRO A C 1
ATOM 615 O O . PRO A 1 85 ? 4.651 -2.540 -7.754 1.00 82.25 85 PRO A O 1
ATOM 618 N N . ILE A 1 86 ? 6.206 -1.164 -6.879 1.00 79.50 86 ILE A N 1
ATOM 619 C CA . ILE A 1 86 ? 5.278 -0.335 -6.094 1.00 79.50 86 ILE A CA 1
ATOM 620 C C . ILE A 1 86 ? 4.501 0.594 -7.024 1.00 79.50 86 ILE A C 1
ATOM 622 O O . ILE A 1 86 ? 3.270 0.574 -7.051 1.00 79.50 86 ILE A O 1
ATOM 626 N N . THR A 1 87 ? 5.213 1.381 -7.832 1.00 83.19 87 THR A N 1
ATOM 627 C CA . THR A 1 87 ? 4.601 2.336 -8.760 1.00 83.19 87 THR A CA 1
ATOM 628 C C . THR A 1 87 ? 3.735 1.613 -9.787 1.00 83.19 87 THR A C 1
ATOM 630 O O . THR A 1 87 ? 2.613 2.036 -10.046 1.00 83.19 87 THR A O 1
ATOM 633 N N . CYS A 1 88 ? 4.175 0.454 -10.283 1.00 81.81 88 CYS A N 1
ATOM 634 C CA . CYS A 1 88 ? 3.374 -0.360 -11.197 1.00 81.81 88 CYS A CA 1
ATOM 635 C C . CYS A 1 88 ? 2.270 -1.186 -10.516 1.00 81.81 88 CYS A C 1
ATOM 637 O O . CYS A 1 88 ? 1.682 -2.055 -11.165 1.00 81.81 88 CYS A O 1
ATOM 639 N N . ARG A 1 89 ? 1.984 -0.944 -9.225 1.00 75.69 89 ARG A N 1
ATOM 640 C CA . ARG A 1 89 ? 0.957 -1.630 -8.417 1.00 75.69 89 ARG A CA 1
ATOM 641 C C . ARG A 1 89 ? 1.054 -3.155 -8.441 1.00 75.69 89 ARG A C 1
ATOM 643 O O . ARG A 1 89 ? 0.067 -3.855 -8.221 1.00 75.69 89 ARG A O 1
ATOM 650 N N . LYS A 1 90 ? 2.241 -3.683 -8.730 1.00 75.62 90 LYS A N 1
ATOM 651 C CA . LYS A 1 90 ? 2.539 -5.111 -8.622 1.00 75.62 90 LYS A CA 1
ATOM 652 C C . LYS A 1 90 ? 2.761 -5.517 -7.175 1.00 75.62 90 LYS A C 1
ATOM 654 O O . LYS A 1 90 ? 2.613 -6.691 -6.857 1.00 75.62 90 LYS A O 1
ATOM 659 N N . CYS A 1 91 ? 3.107 -4.552 -6.336 1.00 72.19 91 CYS A N 1
ATOM 660 C CA . CYS A 1 91 ? 3.376 -4.751 -4.936 1.00 72.19 91 CYS A CA 1
ATOM 661 C C . CYS A 1 91 ? 3.036 -3.502 -4.131 1.00 72.19 91 CYS A C 1
ATOM 663 O O . CYS A 1 91 ? 2.978 -2.400 -4.678 1.00 72.19 91 CYS A O 1
ATOM 665 N N . SER A 1 92 ? 2.825 -3.680 -2.836 1.00 69.44 92 SER A N 1
ATOM 666 C CA . SER A 1 92 ? 2.592 -2.584 -1.905 1.00 69.44 92 SER A CA 1
ATOM 667 C C . SER A 1 92 ? 3.912 -2.147 -1.279 1.00 69.44 92 SER A C 1
ATOM 669 O O . SER A 1 92 ? 4.843 -2.938 -1.123 1.00 69.44 92 SER A O 1
ATOM 671 N N . LYS A 1 93 ? 4.022 -0.857 -0.955 1.00 66.69 93 LYS A N 1
ATOM 672 C CA . LYS A 1 93 ? 5.198 -0.326 -0.261 1.00 66.69 93 LYS A CA 1
ATOM 673 C C . LYS A 1 93 ? 5.311 -0.977 1.122 1.00 66.69 93 LYS A C 1
ATOM 675 O O . LYS A 1 93 ? 4.284 -1.118 1.783 1.00 66.69 93 LYS A O 1
ATOM 680 N N . PRO A 1 94 ? 6.516 -1.336 1.597 1.00 66.12 94 PRO A N 1
ATOM 681 C CA . PRO A 1 94 ? 6.696 -1.824 2.959 1.00 66.12 94 PRO A CA 1
ATOM 682 C C . PRO A 1 94 ? 6.160 -0.793 3.963 1.00 66.12 94 PRO A C 1
ATOM 684 O O . PRO A 1 94 ? 6.517 0.385 3.897 1.00 66.12 94 PRO A O 1
ATOM 687 N N . GLY A 1 95 ? 5.268 -1.232 4.856 1.00 68.69 95 GLY A N 1
ATOM 688 C CA . GLY A 1 95 ? 4.526 -0.366 5.788 1.00 68.69 95 GLY A CA 1
ATOM 689 C C . GLY A 1 95 ? 3.234 0.238 5.221 1.00 68.69 95 GLY A C 1
ATOM 690 O O . GLY A 1 95 ? 2.526 0.939 5.932 1.00 68.69 95 GLY A O 1
ATOM 691 N N . CYS A 1 96 ? 2.921 -0.050 3.960 1.00 74.94 96 CYS A N 1
ATOM 692 C CA . CYS A 1 96 ? 1.679 0.296 3.276 1.00 74.94 96 CYS A CA 1
ATOM 693 C C . CYS A 1 96 ? 0.946 -0.951 2.782 1.00 74.94 96 CYS A C 1
ATOM 695 O O . CYS A 1 96 ? 0.206 -0.870 1.807 1.00 74.94 96 CYS A O 1
ATOM 697 N N . GLU A 1 97 ? 1.213 -2.104 3.384 1.00 78.31 97 GLU A N 1
ATOM 698 C CA . GLU A 1 97 ? 0.583 -3.373 3.045 1.00 78.31 97 GLU A CA 1
ATOM 699 C C . GLU A 1 97 ? -0.623 -3.548 3.967 1.00 78.31 97 GLU A C 1
ATOM 701 O O . GLU A 1 97 ? -0.484 -3.446 5.183 1.00 78.31 97 GLU A O 1
ATOM 706 N N . ASP A 1 98 ? -1.809 -3.723 3.385 1.00 80.38 98 ASP A N 1
ATOM 707 C CA . ASP A 1 98 ? -3.009 -4.012 4.161 1.00 80.38 98 ASP A CA 1
ATOM 708 C C . ASP A 1 98 ? -2.942 -5.452 4.680 1.00 80.38 98 ASP A C 1
ATOM 710 O O . ASP A 1 98 ? -2.771 -6.398 3.905 1.00 80.38 98 ASP A O 1
ATOM 714 N N . ASP A 1 99 ? -3.136 -5.619 5.980 1.00 79.19 99 ASP A N 1
ATOM 715 C CA . ASP A 1 99 ? -3.215 -6.920 6.622 1.00 79.19 99 ASP A CA 1
ATOM 716 C C . ASP A 1 99 ? -4.575 -7.568 6.303 1.00 79.19 99 ASP A C 1
ATOM 718 O O . ASP A 1 99 ? -5.631 -7.158 6.791 1.00 79.19 99 ASP A O 1
ATOM 722 N N . GLY A 1 100 ? -4.577 -8.551 5.399 1.00 77.94 100 GLY A N 1
ATOM 723 C CA . GLY A 1 100 ? -5.804 -9.185 4.901 1.00 77.94 100 GLY A CA 1
ATOM 724 C C . GLY A 1 100 ? -6.598 -9.945 5.971 1.00 77.94 100 GLY A C 1
ATOM 725 O O . GLY A 1 100 ? -7.810 -10.145 5.811 1.00 77.94 100 GLY A O 1
ATOM 726 N N . ASP A 1 101 ? -5.928 -10.331 7.056 1.00 82.12 101 ASP A N 1
ATOM 727 C CA . ASP A 1 101 ? -6.505 -11.025 8.204 1.00 82.12 101 ASP A CA 1
ATOM 728 C C . ASP A 1 101 ? -6.953 -10.058 9.307 1.00 82.12 101 ASP A C 1
ATOM 730 O O . ASP A 1 101 ? -7.731 -10.439 10.188 1.00 82.12 101 ASP A O 1
ATOM 734 N N . PHE A 1 102 ? -6.550 -8.784 9.242 1.00 84.25 102 PHE A N 1
ATOM 735 C CA . PHE A 1 102 ? -6.987 -7.789 10.207 1.00 84.25 102 PHE A CA 1
ATOM 736 C C . PHE A 1 102 ? -8.484 -7.490 10.069 1.00 84.25 102 PHE A C 1
ATOM 738 O O . PHE A 1 102 ? -8.991 -6.981 9.061 1.00 84.25 102 PHE A O 1
ATOM 745 N N . THR A 1 103 ? -9.202 -7.784 11.149 1.00 88.62 103 THR A N 1
ATOM 746 C CA . THR A 1 103 ? -10.633 -7.529 11.288 1.00 88.62 103 THR A CA 1
ATOM 747 C C . THR A 1 103 ? -10.921 -6.720 12.540 1.00 88.62 103 THR A C 1
ATOM 749 O O . THR A 1 103 ? -10.457 -7.069 13.627 1.00 88.62 103 THR A O 1
ATOM 752 N N . VAL A 1 104 ? -11.763 -5.696 12.415 1.00 86.75 104 VAL A N 1
ATOM 753 C CA . VAL A 1 104 ? -12.281 -4.925 13.552 1.00 86.75 104 VAL A CA 1
ATOM 754 C C . VAL A 1 104 ? -13.749 -5.251 13.753 1.00 86.75 104 VAL A C 1
ATOM 756 O O . VAL A 1 104 ? -14.557 -5.138 12.831 1.00 86.75 104 VAL A O 1
ATOM 759 N N . GLN A 1 105 ? -14.105 -5.638 14.974 1.00 88.62 105 GLN A N 1
ATOM 760 C CA . GLN A 1 105 ? -15.492 -5.856 15.357 1.00 88.62 105 GLN A CA 1
ATOM 761 C C . GLN A 1 105 ? -16.128 -4.510 15.720 1.00 88.62 105 GLN A C 1
ATOM 763 O O . GLN A 1 105 ? -15.682 -3.824 16.637 1.00 88.62 105 GLN A O 1
ATOM 768 N N . THR A 1 106 ? -17.159 -4.119 14.982 1.00 86.00 106 THR A N 1
ATOM 769 C CA . THR A 1 106 ? -17.936 -2.897 15.218 1.00 86.00 106 THR A CA 1
ATOM 770 C C . THR A 1 106 ? -19.375 -3.251 15.580 1.00 86.00 106 THR A C 1
ATOM 772 O O . THR A 1 106 ? -19.806 -4.394 15.419 1.00 86.00 106 THR A O 1
ATOM 775 N N . THR A 1 107 ? -20.158 -2.265 16.013 1.00 86.38 107 THR A N 1
ATOM 776 C CA . THR A 1 107 ? -21.611 -2.410 16.219 1.00 86.38 107 THR A CA 1
ATOM 777 C C . THR A 1 107 ? -22.369 -2.818 14.953 1.00 86.38 107 THR A C 1
ATOM 779 O O . THR A 1 107 ? -23.462 -3.364 15.055 1.00 86.38 107 THR A O 1
ATOM 782 N N . TYR A 1 108 ? -21.784 -2.598 13.772 1.00 82.31 108 TYR A N 1
ATOM 783 C CA . TYR A 1 108 ? -22.355 -2.967 12.475 1.00 82.31 108 TYR A CA 1
ATOM 784 C C . TYR A 1 108 ? -21.850 -4.318 11.949 1.00 82.31 108 TYR A C 1
ATOM 786 O O . TYR A 1 108 ? -22.242 -4.740 10.863 1.00 82.31 108 TYR A O 1
ATOM 794 N N . GLY A 1 109 ? -20.982 -5.001 12.701 1.00 90.38 109 GLY A N 1
ATOM 795 C CA . GLY A 1 109 ? -20.372 -6.270 12.316 1.00 90.38 109 GLY A CA 1
ATOM 796 C C . GLY A 1 109 ? -18.853 -6.194 12.182 1.00 90.38 109 GLY A C 1
ATOM 797 O O . GLY A 1 109 ? -18.205 -5.239 12.615 1.00 90.38 109 GLY A O 1
ATOM 798 N N . THR A 1 110 ? -18.279 -7.243 11.603 1.00 90.31 110 THR A N 1
ATOM 799 C CA . THR A 1 110 ? -16.829 -7.393 11.435 1.00 90.31 110 THR A CA 1
ATOM 800 C C . THR A 1 110 ? -16.392 -6.741 10.127 1.00 90.31 110 THR A C 1
ATOM 802 O O . THR A 1 110 ? -16.829 -7.170 9.062 1.00 90.31 110 THR A O 1
ATOM 805 N N . LEU A 1 111 ? -15.538 -5.720 10.205 1.00 88.62 111 LEU A N 1
ATOM 806 C CA . LEU A 1 111 ? -15.004 -4.989 9.053 1.00 88.62 111 LEU A CA 1
ATOM 807 C C . LEU A 1 111 ? -13.557 -5.408 8.785 1.00 88.62 111 LEU A C 1
ATOM 809 O O . LEU A 1 111 ? -12.741 -5.424 9.709 1.00 88.62 111 LEU A O 1
ATOM 813 N N . LYS A 1 112 ? -13.234 -5.707 7.525 1.00 90.12 112 LYS A N 1
ATOM 814 C CA . LYS A 1 112 ? -11.866 -5.971 7.046 1.00 90.12 112 LYS A CA 1
ATOM 815 C C . LYS A 1 112 ? -11.244 -4.713 6.455 1.00 90.12 112 LYS A C 1
ATOM 817 O O . LYS A 1 112 ? -11.974 -3.790 6.110 1.00 90.12 112 LYS A O 1
ATOM 822 N N . CYS A 1 113 ? -9.926 -4.688 6.232 1.00 86.00 113 CYS A N 1
ATOM 823 C CA . CYS A 1 113 ? -9.256 -3.567 5.549 1.00 86.00 113 CYS A CA 1
ATOM 824 C C . CYS A 1 113 ? -9.987 -3.123 4.267 1.00 86.00 113 CYS A C 1
ATOM 826 O O . CYS A 1 113 ? -10.234 -1.937 4.070 1.00 86.00 113 CYS A O 1
ATOM 828 N N . VAL A 1 114 ? -10.453 -4.070 3.444 1.00 84.75 114 VAL A N 1
ATOM 829 C CA . VAL A 1 114 ? -11.202 -3.770 2.208 1.00 84.75 114 VAL A CA 1
ATOM 830 C C . VAL A 1 114 ? -12.494 -2.982 2.440 1.00 84.75 114 VAL A C 1
ATOM 832 O O . VAL A 1 114 ? -12.867 -2.171 1.593 1.00 84.75 114 VAL A O 1
ATOM 835 N N . ASP A 1 115 ? -13.150 -3.172 3.586 1.00 88.12 115 ASP A N 1
ATOM 836 C CA . ASP A 1 115 ? -14.353 -2.439 3.973 1.00 88.12 115 ASP A CA 1
ATOM 837 C C . ASP A 1 115 ? -14.055 -0.999 4.369 1.00 88.12 115 ASP A C 1
ATOM 839 O O . ASP A 1 115 ? -14.955 -0.167 4.303 1.00 88.12 115 ASP A O 1
ATOM 843 N N . TRP A 1 116 ? -12.820 -0.688 4.763 1.00 85.31 116 TRP A N 1
ATOM 844 C CA . TRP A 1 116 ? -12.414 0.659 5.151 1.00 85.31 116 TRP A CA 1
ATOM 845 C C . TRP A 1 116 ? -12.181 1.579 3.951 1.00 85.31 116 TRP A C 1
ATOM 847 O O . TRP A 1 116 ? -12.293 2.789 4.093 1.00 85.31 116 TRP A O 1
ATOM 857 N N . LYS A 1 117 ? -12.011 1.032 2.737 1.00 84.06 117 LYS A N 1
ATOM 858 C CA . LYS A 1 117 ? -11.834 1.815 1.492 1.00 84.06 117 LYS A CA 1
ATOM 859 C C . LYS A 1 117 ? -12.981 2.777 1.173 1.00 84.06 117 LYS A C 1
ATOM 861 O O . LYS A 1 117 ? -12.790 3.732 0.423 1.00 84.06 117 LYS A O 1
ATOM 866 N N . ARG A 1 118 ? -14.180 2.489 1.685 1.00 83.06 118 ARG A N 1
ATOM 867 C CA . ARG A 1 118 ? -15.393 3.313 1.526 1.00 83.06 118 ARG A CA 1
ATOM 868 C C . ARG A 1 118 ? -15.516 4.408 2.589 1.00 83.06 118 ARG A C 1
ATOM 870 O O . ARG A 1 118 ? -16.356 5.288 2.436 1.00 83.06 118 ARG A O 1
ATOM 877 N N . TYR A 1 119 ? -14.696 4.368 3.636 1.00 83.62 119 TYR A N 1
ATOM 878 C CA . TYR A 1 119 ? -14.684 5.372 4.691 1.00 83.62 119 TYR A CA 1
ATOM 879 C C . TYR A 1 119 ? -13.571 6.387 4.429 1.00 83.62 119 TYR A C 1
ATOM 881 O O . TYR A 1 119 ? -12.423 6.028 4.192 1.00 83.62 119 TYR A O 1
ATOM 889 N N . THR A 1 120 ? -13.915 7.672 4.487 1.00 79.19 120 THR A N 1
ATOM 890 C CA . THR A 1 120 ? -12.958 8.774 4.290 1.00 79.19 120 THR A CA 1
ATOM 891 C C . THR A 1 120 ? -12.021 8.955 5.483 1.00 79.19 120 THR A C 1
ATOM 893 O O . THR A 1 120 ? -10.945 9.522 5.341 1.00 79.19 120 THR A O 1
ATOM 896 N N . HIS A 1 121 ? -12.435 8.474 6.658 1.00 82.44 121 HIS A N 1
ATOM 897 C CA . HIS A 1 121 ? -11.665 8.533 7.890 1.00 82.44 121 HIS A CA 1
ATOM 898 C C . HIS A 1 121 ? -11.519 7.133 8.462 1.00 82.44 121 HIS A C 1
ATOM 900 O O . HIS A 1 121 ? -12.484 6.543 8.956 1.00 82.44 121 HIS A O 1
ATOM 906 N N . CYS A 1 122 ? -10.299 6.619 8.410 1.00 86.19 122 CYS A N 1
ATOM 907 C CA . CYS A 1 122 ? -9.946 5.453 9.186 1.00 86.19 122 CYS A CA 1
ATOM 908 C C . CYS A 1 122 ? -9.651 5.822 10.629 1.00 86.19 122 CYS A C 1
ATOM 910 O O . CYS A 1 122 ? -9.292 6.947 10.970 1.00 86.19 122 CYS A O 1
ATOM 912 N N . TRP A 1 123 ? -9.800 4.837 11.502 1.00 85.94 123 TRP A N 1
ATOM 913 C CA . TRP A 1 123 ? -9.308 4.972 12.861 1.00 85.94 123 TRP A CA 1
ATOM 914 C C . TRP A 1 123 ? -7.789 4.841 12.862 1.00 85.94 123 TRP A C 1
ATOM 916 O O . TRP A 1 123 ? -7.252 3.990 12.160 1.00 85.94 123 TRP A O 1
ATOM 926 N N . LYS A 1 124 ? -7.111 5.595 13.732 1.00 82.38 124 LYS A N 1
ATOM 927 C CA . LYS A 1 124 ? -5.656 5.498 13.962 1.00 82.38 124 LYS A CA 1
ATOM 928 C C . LYS A 1 124 ? -5.175 4.058 14.153 1.00 82.38 124 LYS A C 1
ATOM 930 O O . LYS A 1 124 ? -4.111 3.686 13.676 1.00 82.38 124 LYS A O 1
ATOM 935 N N . SER A 1 125 ? -5.966 3.242 14.852 1.00 83.12 125 SER A N 1
ATOM 936 C CA . SER A 1 125 ? -5.665 1.825 15.039 1.00 83.12 125 SER A CA 1
ATOM 937 C C . SER A 1 125 ? -5.728 1.063 13.723 1.00 83.12 125 SER A C 1
ATOM 939 O O . SER A 1 125 ? -4.839 0.276 13.467 1.00 83.12 125 SER A O 1
ATOM 941 N N . VAL A 1 126 ? -6.732 1.314 12.881 1.00 85.38 126 VAL A N 1
ATOM 942 C CA . VAL A 1 126 ? -6.901 0.655 11.578 1.00 85.38 126 VAL A CA 1
ATOM 943 C C . VAL A 1 126 ? -5.829 1.110 10.594 1.00 85.38 126 VAL A C 1
ATOM 945 O O . VAL A 1 126 ? -5.325 0.282 9.858 1.00 85.38 126 VAL A O 1
ATOM 948 N N . GLU A 1 127 ? -5.416 2.377 10.612 1.00 82.50 127 GLU A N 1
ATOM 949 C CA . GLU A 1 127 ? -4.326 2.887 9.761 1.00 82.50 127 GLU A CA 1
ATOM 950 C C . GLU A 1 127 ? -3.005 2.137 9.964 1.00 82.50 127 GLU A C 1
ATOM 952 O O . GLU A 1 127 ? -2.242 1.993 9.016 1.00 82.50 127 GLU A O 1
ATOM 957 N N . ALA A 1 128 ? -2.744 1.628 11.172 1.00 80.94 128 ALA A N 1
ATOM 958 C CA .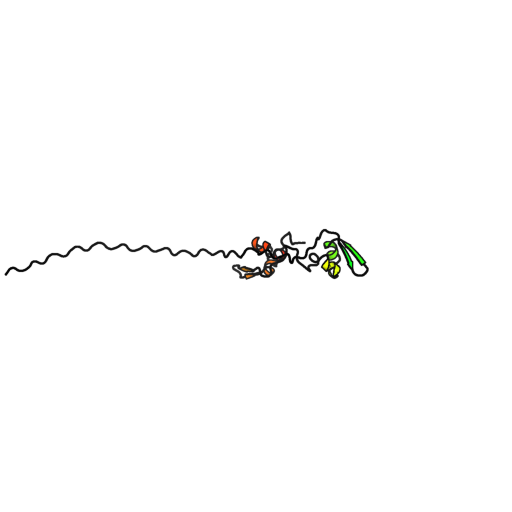 ALA A 1 128 ? -1.539 0.851 11.453 1.00 80.94 128 ALA A CA 1
ATOM 959 C C . ALA A 1 128 ? -1.528 -0.530 10.769 1.00 80.94 128 ALA A C 1
ATOM 961 O O . ALA A 1 128 ? -0.452 -1.074 10.538 1.00 80.94 128 ALA A O 1
ATOM 962 N N . TRP A 1 129 ? -2.702 -1.083 10.446 1.00 83.25 129 TRP A N 1
ATOM 963 C CA . TRP A 1 129 ? -2.857 -2.425 9.862 1.00 83.25 129 TRP A CA 1
ATOM 964 C C . TRP A 1 129 ? -3.395 -2.409 8.430 1.00 83.25 129 TRP A C 1
ATOM 966 O O . TRP A 1 129 ? -3.121 -3.313 7.654 1.00 83.25 129 TRP A O 1
ATOM 976 N N . CYS A 1 130 ? -4.155 -1.379 8.071 1.00 86.25 130 CYS A N 1
ATOM 977 C CA . CYS A 1 130 ? -4.784 -1.179 6.770 1.00 86.25 130 CYS A CA 1
ATOM 978 C C . C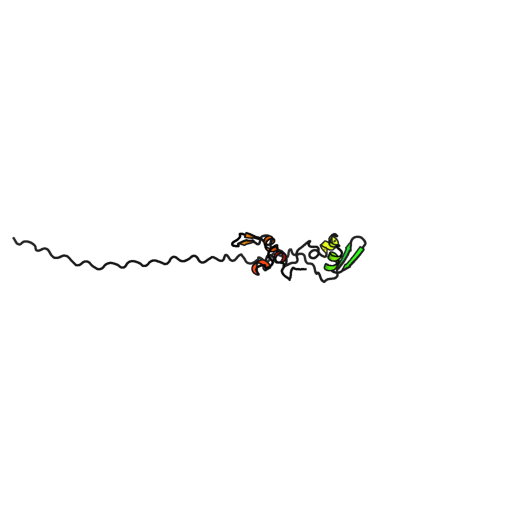YS A 1 130 ? -4.396 0.173 6.136 1.00 86.25 130 CYS A C 1
ATOM 980 O O . CYS A 1 130 ? -5.274 0.944 5.723 1.00 86.25 130 CYS A O 1
ATOM 982 N N . PRO A 1 131 ? -3.106 0.531 6.084 1.00 84.00 131 PRO A N 1
ATOM 983 C CA . PRO A 1 131 ? -2.672 1.848 5.632 1.00 84.00 131 PRO A CA 1
ATOM 984 C C . PRO A 1 131 ? -3.053 2.146 4.171 1.00 84.00 131 PRO A C 1
ATOM 986 O O . PRO A 1 131 ? -3.358 3.297 3.846 1.00 84.00 131 PRO A O 1
ATOM 989 N N . THR A 1 132 ? -3.090 1.142 3.281 1.00 81.44 132 THR A N 1
ATOM 990 C CA . THR A 1 132 ? -3.487 1.344 1.875 1.00 81.44 132 THR A CA 1
ATOM 991 C C . THR A 1 132 ? -4.979 1.609 1.770 1.00 81.44 132 THR A C 1
ATOM 993 O O . THR A 1 132 ? -5.410 2.525 1.065 1.00 81.44 132 THR A O 1
ATOM 996 N N . SER A 1 133 ? -5.778 0.799 2.463 1.00 84.38 133 SER A N 1
ATOM 997 C CA . SER A 1 133 ? -7.232 0.927 2.455 1.00 84.38 133 SER A CA 1
ATOM 998 C C . SER A 1 133 ? -7.687 2.232 3.097 1.00 84.38 133 SER A C 1
ATOM 1000 O O . SER A 1 133 ? -8.660 2.827 2.640 1.00 84.38 133 SER A O 1
ATOM 1002 N N . CYS A 1 134 ? -6.927 2.710 4.079 1.00 85.25 134 CYS A N 1
ATOM 1003 C CA . CYS A 1 134 ? -7.133 3.984 4.751 1.00 85.25 134 CYS A CA 1
ATOM 1004 C C . CYS A 1 134 ? -6.545 5.194 4.030 1.00 85.25 134 CYS A C 1
ATOM 1006 O O . CYS A 1 134 ? -6.715 6.309 4.512 1.00 85.25 134 CYS A O 1
ATOM 1008 N N . ARG A 1 135 ? -5.869 4.994 2.889 1.00 77.94 135 ARG A N 1
ATOM 1009 C CA . ARG A 1 135 ? -5.183 6.062 2.148 1.00 77.94 135 ARG A CA 1
ATOM 1010 C C . ARG A 1 135 ? -4.281 6.907 3.051 1.00 77.94 135 ARG A C 1
ATOM 1012 O O . ARG A 1 135 ? -4.289 8.129 2.947 1.00 77.94 135 ARG A O 1
ATOM 1019 N N . ALA A 1 136 ? -3.531 6.256 3.939 1.00 76.06 136 ALA A N 1
ATOM 1020 C CA . ALA A 1 136 ? -2.570 6.954 4.782 1.00 76.06 136 ALA A CA 1
ATOM 1021 C C . ALA A 1 136 ? -1.631 7.790 3.897 1.00 76.06 136 ALA A C 1
ATOM 1023 O O . ALA A 1 136 ? -1.165 7.285 2.875 1.00 76.06 136 ALA A O 1
ATOM 1024 N N . ASP A 1 137 ? -1.335 9.034 4.288 1.00 67.50 137 ASP A N 1
ATOM 1025 C CA . ASP A 1 137 ? -0.521 9.966 3.488 1.00 67.50 137 ASP A CA 1
ATOM 1026 C C . ASP A 1 137 ? 0.837 9.374 3.066 1.00 67.50 137 ASP A C 1
ATOM 1028 O O . ASP A 1 137 ? 1.342 9.643 1.980 1.00 67.50 137 ASP A O 1
ATOM 1032 N N . SER A 1 138 ? 1.409 8.502 3.902 1.00 65.69 138 SER A N 1
ATOM 1033 C CA . SER A 1 138 ? 2.660 7.770 3.648 1.00 65.69 138 SER A CA 1
ATOM 1034 C C . SER A 1 138 ? 2.570 6.707 2.538 1.00 65.69 138 SER A C 1
ATOM 1036 O O . SER A 1 138 ? 3.609 6.219 2.060 1.00 65.69 138 SER A O 1
ATOM 1038 N N . CYS A 1 139 ? 1.341 6.352 2.163 1.00 69.12 139 CYS A N 1
ATOM 1039 C CA . CYS A 1 139 ? 0.944 5.268 1.269 1.00 69.12 139 CYS A CA 1
ATOM 1040 C C . CYS A 1 139 ? 0.136 5.746 0.059 1.00 69.12 139 CYS A C 1
ATOM 1042 O O . CYS A 1 139 ? 0.003 5.007 -0.920 1.00 69.12 139 CYS A O 1
ATOM 1044 N N . THR A 1 140 ? -0.379 6.973 0.096 1.00 61.31 140 THR A N 1
ATOM 1045 C CA . THR A 1 140 ? -0.787 7.703 -1.102 1.00 61.31 140 THR A CA 1
ATOM 1046 C C . THR A 1 140 ? 0.437 8.146 -1.893 1.00 61.31 140 THR A C 1
ATOM 1048 O O . THR A 1 140 ? 1.476 8.499 -1.345 1.00 61.31 140 THR A O 1
ATOM 1051 N N . ARG A 1 141 ? 0.293 8.011 -3.206 1.00 52.72 141 ARG A N 1
ATOM 1052 C CA . ARG A 1 141 ? 1.321 8.192 -4.224 1.00 52.72 141 ARG A CA 1
ATOM 1053 C C . ARG A 1 141 ? 1.826 9.627 -4.317 1.00 52.72 141 ARG A C 1
ATOM 1055 O O . ARG A 1 141 ? 0.967 10.531 -4.245 1.00 52.72 141 ARG A O 1
#

Radius of gyration: 36.65 Å; Cα contacts (8 Å, |Δi|>4): 155; chains: 1; bounding box: 66×45×129 Å

Foldseek 3Di:
DDDDDDDDDDDDDDDDDDDDDDDDDDDDPPPPPDPDDDPDPCPFDDADQPDWDFFDDPPDTDTDGLLVCVVVVVLVGPSSCNRNVCSSVVGFHRQQDAQQPDWDQDPVGIDGLCNLLPPQADDPVNCSRNVNSNVPVVRPD